Protein AF-A0A662PL67-F1 (afdb_monomer_lite)

Structure (mmCIF, N/CA/C/O backbone):
data_AF-A0A662PL67-F1
#
_entry.id   AF-A0A662PL67-F1
#
loop_
_atom_site.group_PDB
_atom_site.id
_atom_site.type_symbol
_atom_site.label_atom_id
_atom_site.label_alt_id
_atom_site.label_comp_id
_atom_site.label_asym_id
_atom_site.label_entity_id
_atom_site.label_seq_id
_atom_site.pdbx_PDB_ins_code
_atom_site.Cartn_x
_atom_site.Cartn_y
_atom_site.Cartn_z
_atom_site.occupancy
_atom_site.B_iso_or_equiv
_atom_site.auth_seq_id
_atom_site.auth_comp_id
_atom_site.auth_asym_id
_atom_site.auth_atom_id
_atom_site.pdbx_PDB_model_num
ATOM 1 N N . MET A 1 1 ? -6.472 9.499 20.241 1.00 66.25 1 MET A N 1
ATOM 2 C CA . MET A 1 1 ? -5.238 10.099 19.679 1.00 66.25 1 MET A CA 1
ATOM 3 C C . MET A 1 1 ? -4.623 9.192 18.612 1.00 66.25 1 MET A C 1
ATOM 5 O O . MET A 1 1 ? -4.280 9.674 17.541 1.00 66.25 1 MET A O 1
ATOM 9 N N . GLU A 1 2 ? -4.610 7.880 18.849 1.00 76.44 2 GLU A N 1
ATOM 10 C CA . GLU A 1 2 ? -4.045 6.852 17.957 1.00 76.44 2 GLU A CA 1
ATOM 11 C C . GLU A 1 2 ? -4.639 6.817 16.542 1.00 76.44 2 GLU A C 1
ATOM 13 O O . GLU A 1 2 ? -3.891 6.688 15.585 1.00 76.44 2 GLU A O 1
ATOM 18 N N . LYS A 1 3 ? -5.949 7.042 16.370 1.00 76.88 3 LYS A N 1
ATOM 19 C CA . LYS A 1 3 ? -6.588 7.119 15.036 1.00 76.88 3 LYS A CA 1
ATOM 20 C C . LYS A 1 3 ? -5.971 8.176 14.125 1.00 76.88 3 LYS A C 1
ATOM 22 O O . LYS A 1 3 ? -5.783 7.944 12.937 1.00 76.88 3 LYS A O 1
ATOM 27 N N . LYS A 1 4 ? -5.706 9.364 14.684 1.00 84.38 4 LYS A N 1
ATOM 28 C CA . LYS A 1 4 ? -5.145 10.484 13.923 1.00 84.38 4 LYS A CA 1
ATOM 29 C C . LYS A 1 4 ? -3.725 10.145 13.488 1.00 84.38 4 LYS A C 1
ATOM 31 O O . LYS A 1 4 ? -3.402 10.348 12.331 1.00 84.38 4 LYS A O 1
ATOM 36 N N . LEU A 1 5 ? -2.935 9.546 14.383 1.00 86.00 5 LEU A N 1
ATOM 37 C CA . LEU A 1 5 ? -1.607 9.021 14.061 1.00 86.00 5 LEU A CA 1
ATOM 38 C C . LEU A 1 5 ? -1.670 7.942 12.972 1.00 86.00 5 LEU A C 1
ATOM 40 O O . LEU A 1 5 ? -0.960 8.053 11.979 1.00 86.00 5 LEU A O 1
ATOM 44 N N . ALA A 1 6 ? -2.558 6.954 13.118 1.00 86.69 6 ALA A N 1
ATOM 45 C CA . ALA A 1 6 ? -2.761 5.880 12.148 1.00 86.69 6 ALA A CA 1
ATOM 46 C C . ALA A 1 6 ? -3.071 6.417 10.742 1.00 86.69 6 ALA A C 1
ATOM 48 O O . ALA A 1 6 ? -2.416 6.047 9.767 1.00 86.69 6 ALA A O 1
ATOM 49 N N . ALA A 1 7 ? -4.026 7.345 10.652 1.00 87.00 7 ALA A N 1
ATOM 50 C CA . ALA A 1 7 ? -4.392 7.981 9.396 1.00 87.00 7 ALA A CA 1
ATOM 51 C C . ALA A 1 7 ? -3.258 8.845 8.827 1.00 87.00 7 ALA A C 1
ATOM 53 O O . ALA A 1 7 ? -2.993 8.778 7.632 1.00 87.00 7 ALA A O 1
ATOM 54 N N . SER A 1 8 ? -2.551 9.619 9.658 1.00 88.56 8 SER A N 1
ATOM 55 C CA . SER A 1 8 ? -1.405 10.417 9.208 1.00 88.56 8 SER A CA 1
ATOM 56 C C . SER A 1 8 ? -0.307 9.545 8.603 1.00 88.56 8 SER A C 1
ATOM 58 O O . SER A 1 8 ? 0.170 9.847 7.512 1.00 88.56 8 SER A O 1
ATOM 60 N N . PHE A 1 9 ? 0.058 8.442 9.260 1.00 88.00 9 PHE A N 1
ATOM 61 C CA . PHE A 1 9 ? 1.055 7.508 8.738 1.00 88.00 9 PHE A CA 1
ATOM 62 C C . PHE A 1 9 ? 0.630 6.884 7.408 1.00 88.00 9 PHE A C 1
ATOM 64 O O . PHE A 1 9 ? 1.423 6.831 6.469 1.00 88.00 9 PHE A O 1
ATOM 71 N N . SER A 1 10 ? -0.636 6.483 7.298 1.00 90.25 10 SER A N 1
ATOM 72 C CA . SER A 1 10 ? -1.172 5.898 6.071 1.00 90.25 10 SER A CA 1
ATOM 73 C C . SER A 1 10 ? -1.278 6.909 4.920 1.00 90.25 10 SER A C 1
ATOM 75 O O . SER A 1 10 ? -0.960 6.570 3.784 1.00 90.25 10 SER A O 1
ATOM 77 N N . ILE A 1 11 ? -1.605 8.178 5.191 1.00 89.00 11 ILE A N 1
ATOM 78 C CA . ILE A 1 11 ? -1.575 9.238 4.167 1.00 89.00 11 ILE A CA 1
ATOM 79 C C . ILE A 1 11 ? -0.149 9.449 3.650 1.00 89.00 11 ILE A C 1
ATOM 81 O O . ILE A 1 11 ? 0.054 9.522 2.439 1.00 89.00 11 ILE A O 1
ATOM 85 N N . ILE A 1 12 ? 0.846 9.521 4.542 1.00 90.06 12 ILE A N 1
ATOM 86 C CA . ILE A 1 12 ? 2.250 9.690 4.135 1.00 90.06 12 ILE A CA 1
ATOM 87 C C . ILE A 1 12 ? 2.710 8.479 3.307 1.00 90.06 12 ILE A C 1
ATOM 89 O O . ILE A 1 12 ? 3.327 8.664 2.257 1.00 90.06 12 ILE A O 1
ATOM 93 N N . SER A 1 13 ? 2.361 7.259 3.733 1.00 91.06 13 SER A N 1
ATOM 94 C CA . SER A 1 13 ? 2.595 6.020 2.974 1.00 91.06 13 SER A CA 1
ATOM 95 C C . SER A 1 13 ? 2.007 6.092 1.566 1.00 91.06 13 SER A C 1
ATOM 97 O O . SER A 1 13 ? 2.716 5.892 0.575 1.00 91.06 13 SER A O 1
ATOM 99 N N . GLY A 1 14 ? 0.725 6.442 1.457 1.00 87.19 14 GLY A N 1
ATOM 100 C CA . GLY A 1 14 ? 0.040 6.517 0.176 1.00 87.19 14 GLY A CA 1
ATOM 101 C C . GLY A 1 14 ? 0.653 7.558 -0.760 1.00 87.19 14 GLY A C 1
ATOM 102 O O . GLY A 1 14 ? 0.909 7.255 -1.924 1.00 87.19 14 GLY A O 1
ATOM 103 N N . VAL A 1 15 ? 0.994 8.748 -0.251 1.00 89.25 15 VAL A N 1
ATOM 104 C CA . VAL A 1 15 ? 1.670 9.795 -1.040 1.00 89.25 15 VAL A CA 1
ATOM 105 C C . VAL A 1 15 ? 3.032 9.319 -1.546 1.00 89.25 15 VAL A C 1
ATOM 107 O O . VAL A 1 15 ? 3.324 9.468 -2.731 1.00 89.25 15 VAL A O 1
ATOM 110 N N . LEU A 1 16 ? 3.853 8.703 -0.691 1.00 88.00 16 LEU A N 1
ATOM 111 C CA . LEU A 1 16 ? 5.148 8.152 -1.106 1.00 88.00 16 LEU A CA 1
ATOM 112 C C . LEU A 1 16 ? 4.987 7.058 -2.167 1.00 88.00 16 LEU A C 1
ATOM 114 O O . LEU A 1 16 ? 5.749 7.009 -3.131 1.00 88.00 16 LEU A O 1
ATOM 118 N N . THR A 1 17 ? 3.972 6.208 -2.028 1.00 89.00 17 THR A N 1
ATOM 119 C CA . THR A 1 17 ? 3.671 5.146 -2.994 1.00 89.00 17 THR A CA 1
ATOM 120 C C . THR A 1 17 ? 3.273 5.726 -4.356 1.00 89.00 17 THR A C 1
ATOM 122 O O . THR A 1 17 ? 3.744 5.254 -5.393 1.00 89.00 17 THR A O 1
ATOM 125 N N . ILE A 1 18 ? 2.483 6.803 -4.370 1.00 87.81 18 ILE A N 1
ATOM 126 C CA . ILE A 1 18 ? 2.117 7.525 -5.595 1.00 87.81 18 ILE A CA 1
ATOM 127 C C . ILE A 1 18 ? 3.351 8.177 -6.232 1.00 87.81 18 ILE A C 1
ATOM 129 O O . ILE A 1 18 ? 3.563 8.032 -7.437 1.00 87.81 18 ILE A O 1
ATOM 133 N N . LEU A 1 19 ? 4.207 8.836 -5.450 1.00 86.62 19 LEU A N 1
ATOM 134 C CA . LEU A 1 19 ? 5.455 9.420 -5.960 1.00 86.62 19 LEU A CA 1
ATOM 135 C C . LEU A 1 19 ? 6.386 8.352 -6.557 1.00 86.62 19 LEU A C 1
ATOM 137 O O . LEU A 1 19 ? 6.982 8.564 -7.617 1.00 86.62 19 LEU A O 1
ATOM 141 N N . ASN A 1 20 ? 6.457 7.173 -5.931 1.00 85.50 20 ASN A N 1
ATOM 142 C CA . ASN A 1 20 ? 7.177 6.034 -6.494 1.00 85.50 20 ASN A CA 1
ATOM 143 C C . ASN A 1 20 ? 6.565 5.611 -7.836 1.00 85.50 20 ASN A C 1
ATOM 145 O O . ASN A 1 20 ? 7.306 5.451 -8.801 1.00 85.50 20 ASN A O 1
ATOM 149 N N . SER A 1 21 ? 5.233 5.505 -7.938 1.00 83.94 21 SER A N 1
ATOM 150 C CA . SER A 1 21 ? 4.546 5.147 -9.192 1.00 83.94 21 SER A CA 1
ATOM 151 C C . SER A 1 21 ? 4.874 6.096 -10.350 1.00 83.94 21 SER A C 1
ATOM 153 O O . SER A 1 21 ? 5.099 5.649 -11.473 1.00 83.94 21 SER A O 1
ATOM 155 N N . TRP A 1 22 ? 4.991 7.397 -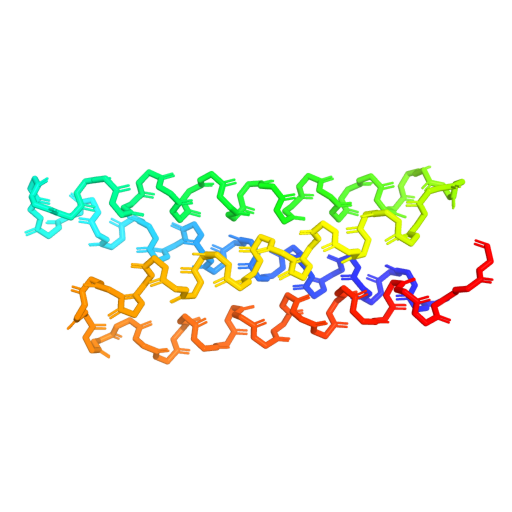10.068 1.00 82.81 22 TRP A N 1
ATOM 156 C CA . TRP A 1 22 ? 5.366 8.402 -11.062 1.00 82.81 22 TRP A CA 1
ATOM 157 C C . TRP A 1 22 ? 6.753 8.141 -11.652 1.00 82.81 22 TRP A C 1
ATOM 159 O O . TRP A 1 22 ? 6.947 8.209 -12.865 1.00 82.81 22 TRP A O 1
ATOM 169 N N . SER A 1 23 ? 7.706 7.770 -10.799 1.00 80.62 23 SER A N 1
ATOM 170 C CA . SER A 1 23 ? 9.070 7.448 -11.224 1.00 80.62 23 SER A CA 1
ATOM 171 C C . SER A 1 23 ? 9.106 6.229 -12.160 1.00 80.62 23 SER A C 1
ATOM 173 O O . SER A 1 23 ? 9.880 6.206 -13.115 1.00 80.62 23 SER A O 1
ATOM 175 N N . PHE A 1 24 ? 8.213 5.253 -11.958 1.00 78.62 24 PHE A N 1
ATOM 176 C CA . PHE A 1 24 ? 8.062 4.113 -12.871 1.00 78.62 24 PHE A CA 1
ATOM 177 C C . PHE A 1 24 ? 7.423 4.479 -14.207 1.00 78.62 24 PHE A C 1
ATOM 179 O O . PHE A 1 24 ? 7.853 3.958 -15.237 1.00 78.62 24 PHE A O 1
ATOM 186 N N . PHE A 1 25 ? 6.434 5.381 -14.220 1.00 80.31 25 PHE A N 1
ATOM 187 C CA . PHE A 1 25 ? 5.841 5.863 -15.472 1.00 80.31 25 PHE A CA 1
ATOM 188 C C . PHE A 1 25 ? 6.879 6.526 -16.385 1.00 80.31 25 PHE A C 1
ATOM 190 O O . PHE A 1 25 ? 6.765 6.434 -17.605 1.00 80.31 25 PHE A O 1
ATOM 197 N N . GLN A 1 26 ? 7.906 7.153 -15.809 1.00 74.69 26 GLN A N 1
ATOM 198 C CA . GLN A 1 26 ? 8.972 7.803 -16.570 1.00 74.69 26 GLN A CA 1
ATOM 199 C C . GLN A 1 26 ? 10.006 6.828 -17.159 1.00 74.69 26 GLN A C 1
ATOM 201 O O . GLN A 1 26 ? 10.715 7.208 -18.087 1.00 74.69 26 GLN A O 1
ATOM 206 N N . GLN A 1 27 ? 10.121 5.595 -16.647 1.00 69.75 27 GLN A N 1
ATOM 207 C CA . GLN A 1 27 ? 11.256 4.721 -16.971 1.00 69.75 27 GLN A CA 1
ATOM 208 C C . GLN A 1 27 ? 11.080 3.823 -18.198 1.00 69.75 27 GLN A C 1
ATOM 210 O O . GLN A 1 27 ? 12.083 3.569 -18.857 1.00 69.75 27 GLN A O 1
ATOM 215 N N . SER A 1 28 ? 9.874 3.329 -18.518 1.00 65.19 28 SER A N 1
ATOM 216 C CA . SER A 1 28 ? 9.553 2.569 -19.751 1.00 65.19 28 SER A CA 1
ATOM 217 C C . SER A 1 28 ? 8.155 1.932 -19.656 1.00 65.19 28 SER A C 1
ATOM 219 O O . SER A 1 28 ? 7.639 1.704 -18.560 1.00 65.19 28 SER A O 1
ATOM 221 N N . SER A 1 29 ? 7.570 1.542 -20.796 1.00 63.97 29 SER A N 1
ATOM 222 C CA . SER A 1 29 ? 6.326 0.758 -20.888 1.00 63.97 29 SER A CA 1
ATOM 223 C C . SER A 1 29 ? 6.369 -0.575 -20.126 1.00 63.97 29 SER A C 1
ATOM 225 O O . SER A 1 29 ? 5.330 -1.033 -19.656 1.00 63.97 29 SER A O 1
ATOM 227 N N . PHE A 1 30 ? 7.551 -1.173 -19.927 1.00 66.56 30 PHE A N 1
ATOM 228 C CA . PHE A 1 30 ? 7.706 -2.414 -19.150 1.00 66.56 30 PHE A CA 1
ATOM 229 C C . PHE A 1 30 ? 7.300 -2.252 -17.673 1.00 66.56 30 PHE A C 1
ATOM 231 O O . PHE A 1 30 ? 6.818 -3.195 -17.048 1.00 66.56 30 PHE A O 1
ATOM 238 N N . HIS A 1 31 ? 7.433 -1.045 -17.118 1.00 75.50 31 HIS A N 1
ATOM 239 C CA . HIS A 1 31 ? 7.085 -0.748 -15.728 1.00 75.50 31 HIS A CA 1
ATOM 240 C C . HIS A 1 31 ? 5.673 -0.179 -15.555 1.00 75.50 31 HIS A C 1
ATOM 242 O O . HIS A 1 31 ? 5.238 0.042 -14.425 1.00 75.50 31 HIS A O 1
ATOM 248 N N . PHE A 1 32 ? 4.937 0.018 -16.651 1.00 78.88 32 PHE A N 1
ATOM 249 C CA . PHE A 1 32 ? 3.616 0.644 -16.642 1.00 78.88 32 PHE A CA 1
ATOM 250 C C . PHE A 1 32 ? 2.630 -0.094 -15.728 1.00 78.88 32 PHE A C 1
ATOM 252 O O . PHE A 1 32 ? 1.980 0.517 -14.885 1.00 78.88 32 PHE A O 1
ATOM 259 N N . THR A 1 33 ? 2.581 -1.424 -15.821 1.00 83.81 33 THR A N 1
ATOM 260 C CA . THR A 1 33 ? 1.694 -2.246 -14.988 1.00 83.81 33 THR A CA 1
ATOM 261 C C . THR A 1 33 ? 2.020 -2.108 -13.497 1.00 83.81 33 THR A C 1
ATOM 263 O O . THR A 1 33 ? 1.117 -1.978 -12.674 1.00 83.81 33 THR A O 1
ATOM 266 N N . VAL A 1 34 ? 3.309 -2.076 -13.138 1.00 83.19 34 VAL A N 1
ATOM 267 C CA . VAL A 1 34 ? 3.749 -1.865 -11.748 1.00 83.19 34 VAL A CA 1
ATOM 268 C C . VAL A 1 34 ? 3.364 -0.468 -11.264 1.00 83.19 34 VAL A C 1
ATOM 270 O O . VAL A 1 34 ? 2.867 -0.323 -10.149 1.00 83.19 34 VAL A O 1
ATOM 273 N N . ALA A 1 35 ? 3.547 0.553 -12.104 1.00 84.94 35 ALA A N 1
ATOM 274 C CA . ALA A 1 35 ? 3.169 1.925 -11.789 1.00 84.94 35 ALA A CA 1
ATOM 275 C C . ALA A 1 35 ? 1.663 2.039 -11.501 1.00 84.94 35 ALA A C 1
ATOM 277 O O . ALA A 1 35 ? 1.269 2.625 -10.495 1.00 84.94 35 ALA A O 1
ATOM 278 N N . CYS A 1 36 ? 0.818 1.406 -12.320 1.00 84.69 36 CYS A N 1
ATOM 279 C CA . CYS A 1 36 ? -0.625 1.356 -12.088 1.00 84.69 36 CYS A CA 1
ATOM 280 C C . CYS A 1 36 ? -0.983 0.682 -10.755 1.00 84.69 36 CYS A C 1
ATOM 282 O O . CYS A 1 36 ? -1.830 1.200 -10.027 1.00 84.69 36 CYS A O 1
ATOM 284 N N . TYR A 1 37 ? -0.327 -0.430 -10.402 1.00 86.50 37 TYR A N 1
ATOM 285 C CA . TYR A 1 37 ? -0.550 -1.088 -9.111 1.00 86.50 37 TYR A CA 1
ATOM 286 C C . TYR A 1 37 ? -0.145 -0.201 -7.932 1.00 86.50 37 TYR A C 1
ATOM 288 O O . TYR A 1 37 ? -0.917 -0.048 -6.989 1.00 86.50 37 TYR A O 1
ATOM 296 N N . LEU A 1 38 ? 1.024 0.440 -7.997 1.00 85.94 38 LEU A N 1
ATOM 297 C CA . LEU A 1 38 ? 1.481 1.364 -6.957 1.00 85.94 38 LEU A CA 1
ATOM 298 C C . LEU A 1 38 ? 0.525 2.550 -6.792 1.00 85.94 38 LEU A C 1
ATOM 300 O O . LEU A 1 38 ? 0.172 2.905 -5.670 1.00 85.94 38 LEU A O 1
ATOM 304 N N . LEU A 1 39 ? 0.051 3.124 -7.898 1.00 87.25 39 LEU A N 1
ATOM 305 C CA . LEU A 1 39 ? -0.921 4.213 -7.873 1.00 87.25 39 LEU A CA 1
ATOM 306 C C . LEU A 1 39 ? -2.237 3.774 -7.213 1.00 87.25 39 LEU A C 1
ATOM 308 O O . LEU A 1 39 ? -2.777 4.492 -6.369 1.00 87.25 39 LEU A O 1
ATOM 312 N N . ALA A 1 40 ? -2.736 2.586 -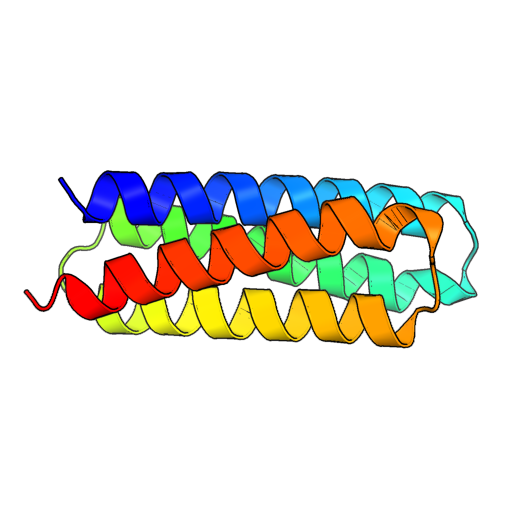7.564 1.00 88.81 40 ALA A N 1
ATOM 313 C CA . ALA A 1 40 ? -3.960 2.032 -6.996 1.00 88.81 40 ALA A CA 1
ATOM 314 C C . ALA A 1 40 ? -3.823 1.770 -5.489 1.00 88.81 40 ALA A C 1
ATOM 316 O O . ALA A 1 40 ? -4.679 2.196 -4.713 1.00 88.81 40 ALA A O 1
ATOM 317 N N . PHE A 1 41 ? -2.737 1.127 -5.055 1.00 89.06 41 PHE A N 1
ATOM 318 C CA . PHE A 1 41 ? -2.514 0.827 -3.640 1.00 89.06 41 PHE A CA 1
ATOM 319 C C . PHE A 1 41 ? -2.235 2.079 -2.807 1.00 89.06 41 PHE A C 1
ATOM 321 O O . PHE A 1 41 ? -2.792 2.209 -1.721 1.00 89.06 41 PHE A O 1
ATOM 328 N N . GLY A 1 42 ? -1.463 3.036 -3.329 1.00 84.69 42 GLY A N 1
ATOM 329 C CA . GLY A 1 42 ? -1.250 4.320 -2.660 1.00 84.69 42 GLY A CA 1
ATOM 330 C C . GLY A 1 42 ? -2.549 5.117 -2.495 1.00 84.69 42 GLY A C 1
ATOM 331 O O . GLY A 1 42 ? -2.792 5.710 -1.446 1.00 84.69 42 GLY A O 1
ATOM 332 N N . SER A 1 43 ? -3.430 5.071 -3.498 1.00 86.38 43 SER A N 1
ATOM 333 C CA . SER A 1 43 ? -4.758 5.696 -3.424 1.00 86.38 43 SER A CA 1
ATOM 334 C C . SER A 1 43 ? -5.675 4.988 -2.421 1.00 86.38 43 SER A C 1
ATOM 336 O O . SER A 1 43 ? -6.410 5.652 -1.690 1.00 86.38 43 SER A O 1
ATOM 338 N N . LEU A 1 44 ? -5.615 3.653 -2.352 1.00 88.38 44 LEU A N 1
ATOM 339 C CA . LEU A 1 44 ? -6.339 2.853 -1.360 1.00 88.38 44 LEU A CA 1
ATOM 340 C C . LEU A 1 44 ? -5.882 3.157 0.068 1.00 88.38 44 LEU A C 1
ATOM 342 O O . LEU A 1 44 ? -6.739 3.282 0.936 1.00 88.38 44 LEU A O 1
ATOM 346 N N . ASP A 1 45 ? -4.579 3.336 0.300 1.00 88.69 45 ASP A N 1
ATOM 347 C CA . ASP A 1 45 ? -4.030 3.759 1.595 1.00 88.69 45 ASP A CA 1
ATOM 348 C C . ASP A 1 45 ? -4.637 5.099 2.037 1.00 88.69 45 ASP A C 1
ATOM 350 O O . ASP A 1 45 ? -5.206 5.205 3.124 1.00 88.69 45 ASP A O 1
ATOM 354 N N . ILE A 1 46 ? -4.609 6.113 1.165 1.00 87.12 46 ILE A N 1
ATOM 355 C CA . ILE A 1 46 ? -5.166 7.443 1.467 1.00 87.12 46 ILE A CA 1
ATOM 356 C C . ILE A 1 46 ? -6.677 7.363 1.714 1.00 87.12 46 ILE A C 1
ATOM 358 O O . ILE A 1 46 ? -7.190 7.974 2.655 1.00 87.12 46 ILE A O 1
ATOM 362 N N . LEU A 1 47 ? -7.399 6.605 0.887 1.00 89.12 47 LEU A N 1
ATOM 363 C CA . LEU A 1 47 ? -8.843 6.445 1.019 1.00 89.12 47 LEU A CA 1
ATOM 364 C C . LEU A 1 47 ? -9.206 5.726 2.324 1.00 89.12 47 LEU A C 1
ATOM 366 O O . LEU A 1 47 ? -10.095 6.173 3.050 1.00 89.12 47 LEU A O 1
ATOM 370 N N . ALA A 1 48 ? -8.496 4.646 2.654 1.00 87.56 48 ALA A N 1
ATOM 371 C CA . ALA A 1 48 ? -8.676 3.913 3.898 1.00 87.56 48 ALA A CA 1
ATOM 372 C C . ALA A 1 48 ? -8.378 4.806 5.107 1.00 87.56 48 ALA A C 1
ATOM 374 O O . ALA A 1 48 ? -9.167 4.822 6.049 1.00 87.56 48 ALA A O 1
ATOM 375 N N . ALA A 1 49 ? -7.315 5.614 5.057 1.00 86.94 4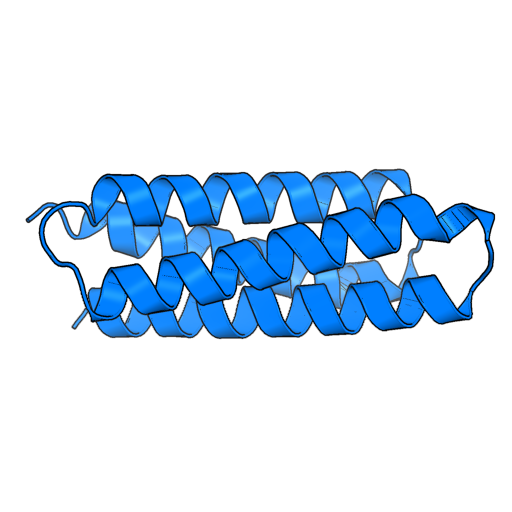9 ALA A N 1
ATOM 376 C CA . ALA A 1 49 ? -6.992 6.593 6.090 1.00 86.94 49 ALA A CA 1
ATOM 377 C C . ALA A 1 49 ? -8.095 7.649 6.271 1.00 86.94 49 ALA A C 1
ATOM 379 O O . ALA A 1 49 ? -8.460 7.974 7.403 1.00 86.94 49 ALA A O 1
ATOM 380 N N . ALA A 1 50 ? -8.669 8.157 5.177 1.00 87.12 50 ALA A N 1
ATOM 381 C CA . ALA A 1 50 ? -9.787 9.096 5.231 1.00 87.12 50 ALA A CA 1
ATOM 382 C C . ALA A 1 50 ? -11.021 8.460 5.893 1.00 87.12 50 ALA A C 1
ATOM 384 O O . ALA A 1 50 ? -11.614 9.044 6.802 1.00 87.12 50 ALA A O 1
ATOM 385 N N . PHE A 1 51 ? -11.369 7.227 5.516 1.00 85.31 51 PHE A N 1
ATOM 386 C CA . PHE A 1 51 ? -12.459 6.499 6.166 1.00 85.31 51 PHE A CA 1
ATOM 387 C C . PHE A 1 51 ? -12.164 6.151 7.625 1.00 85.31 51 PHE A C 1
ATOM 389 O O . PHE A 1 51 ? -13.086 6.112 8.430 1.00 85.31 51 PHE A O 1
ATOM 396 N N . LEU A 1 52 ? -10.908 5.951 8.003 1.00 85.19 52 LEU A N 1
ATOM 397 C CA . LEU A 1 52 ? -10.498 5.724 9.390 1.00 85.19 52 LEU A CA 1
ATOM 398 C C . LEU A 1 52 ? -10.721 6.976 10.258 1.00 85.19 52 LEU A C 1
ATOM 400 O O . LEU A 1 52 ? -11.081 6.859 11.431 1.00 85.19 52 LEU A O 1
ATOM 404 N N . LEU A 1 53 ? -10.567 8.170 9.671 1.00 84.06 53 LEU A N 1
ATOM 405 C CA . LEU A 1 53 ? -10.862 9.451 10.321 1.00 84.06 53 LEU A CA 1
ATOM 406 C C . LEU A 1 53 ? -12.365 9.744 10.427 1.00 84.06 53 LEU A C 1
ATOM 408 O O . LEU A 1 53 ? -12.781 10.382 11.392 1.00 84.06 53 LEU A O 1
ATOM 412 N N . ILE A 1 54 ? -13.165 9.302 9.453 1.00 84.12 54 ILE A N 1
ATOM 413 C CA . ILE A 1 54 ? -14.594 9.648 9.345 1.00 84.12 54 ILE A CA 1
ATOM 414 C C . ILE A 1 54 ? -15.501 8.563 9.953 1.00 84.12 54 ILE A C 1
ATOM 416 O O . ILE A 1 54 ? -16.492 8.866 10.615 1.00 84.12 54 ILE A O 1
ATOM 420 N N . CYS A 1 55 ? -15.189 7.286 9.732 1.00 76.56 55 CYS A N 1
ATOM 421 C CA . CYS A 1 55 ? -16.031 6.145 10.082 1.00 76.56 55 CYS A CA 1
ATOM 422 C C . CYS A 1 55 ? -15.434 5.323 11.226 1.00 76.56 55 CYS A C 1
ATOM 424 O O . CYS A 1 55 ? -14.624 4.416 11.031 1.00 76.56 55 CYS A O 1
ATOM 426 N N . GLU A 1 56 ? -15.939 5.553 12.437 1.00 68.69 56 GLU A N 1
ATOM 427 C CA . GLU A 1 56 ? -15.436 4.859 13.622 1.00 68.69 56 GLU A CA 1
ATOM 428 C C . GLU A 1 56 ? -15.775 3.365 13.671 1.00 68.69 56 GLU A C 1
ATOM 430 O O . GLU A 1 56 ? -14.997 2.590 14.218 1.00 68.69 56 GLU A O 1
ATOM 435 N N . ARG A 1 57 ? -16.905 2.955 13.083 1.00 71.94 57 ARG A N 1
ATOM 436 C CA . ARG A 1 57 ? -17.508 1.625 13.292 1.00 71.94 57 ARG A CA 1
ATOM 437 C C . ARG A 1 57 ? -16.719 0.457 12.689 1.00 71.94 57 ARG A C 1
ATOM 439 O O . ARG A 1 57 ? -16.995 -0.693 13.007 1.00 71.94 57 ARG A O 1
ATOM 446 N N . ARG A 1 58 ? -15.790 0.724 11.766 1.00 80.44 58 ARG A N 1
ATOM 447 C CA . ARG A 1 58 ? -15.046 -0.307 11.016 1.00 80.44 58 ARG A CA 1
ATOM 448 C C . ARG A 1 58 ? -13.538 -0.053 11.002 1.00 80.44 58 ARG A C 1
ATOM 450 O O . ARG A 1 58 ? -12.861 -0.383 10.036 1.00 80.44 58 ARG A O 1
ATOM 457 N N . ARG A 1 59 ? -12.991 0.518 12.077 1.00 80.38 59 ARG A N 1
ATOM 458 C CA . ARG A 1 59 ? -11.558 0.855 12.166 1.00 80.38 59 ARG A CA 1
ATOM 459 C C . ARG A 1 59 ? -10.619 -0.329 11.974 1.00 80.38 59 ARG A C 1
ATOM 461 O O . ARG A 1 59 ? 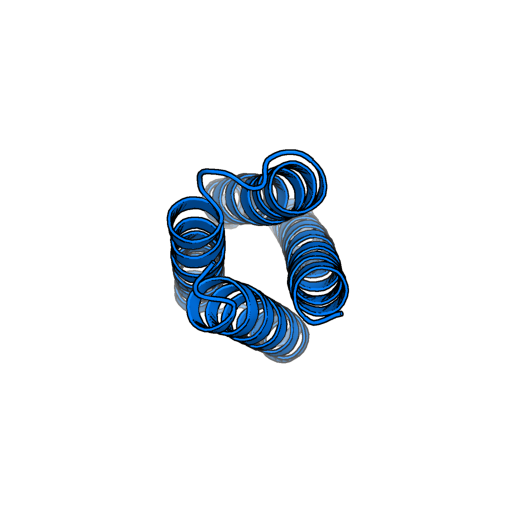-9.601 -0.186 11.304 1.00 80.38 59 ARG A O 1
ATOM 468 N N . ILE A 1 60 ? -10.994 -1.501 12.481 1.00 83.81 60 ILE A N 1
ATOM 469 C CA . ILE A 1 60 ? -10.217 -2.732 12.293 1.00 83.81 60 ILE A CA 1
ATOM 470 C C . ILE A 1 60 ? -10.144 -3.100 10.805 1.00 83.81 60 ILE A C 1
ATOM 472 O O . ILE A 1 60 ? -9.069 -3.392 10.293 1.00 83.81 60 ILE A O 1
ATOM 476 N N . TYR A 1 61 ? -11.268 -3.014 10.088 1.00 87.69 61 TYR A N 1
ATOM 477 C CA . TYR A 1 61 ? -11.316 -3.284 8.649 1.00 87.69 61 TYR A CA 1
ATOM 478 C C . TYR A 1 61 ? -10.438 -2.305 7.859 1.00 87.69 61 TYR A C 1
ATOM 480 O O . TYR A 1 61 ? -9.632 -2.736 7.042 1.00 87.69 61 TYR A O 1
ATOM 488 N N . TRP A 1 62 ? -10.538 -1.001 8.141 1.00 87.88 62 TRP A N 1
ATOM 489 C CA . TRP A 1 62 ? -9.712 0.009 7.470 1.00 87.88 62 TRP A CA 1
ATOM 490 C C . TRP A 1 62 ? -8.223 -0.144 7.803 1.00 87.88 62 TRP A C 1
ATOM 492 O O . TRP A 1 62 ? -7.387 -0.005 6.920 1.00 87.88 62 TRP A O 1
ATOM 502 N N . GLY A 1 63 ? -7.891 -0.509 9.044 1.00 87.00 63 GLY A N 1
ATOM 503 C CA . GLY A 1 63 ? -6.523 -0.826 9.454 1.00 87.00 63 GLY A CA 1
ATOM 504 C C . GLY A 1 63 ? -5.945 -2.028 8.713 1.00 87.00 63 GLY A C 1
ATOM 505 O O . GLY A 1 63 ? -4.849 -1.943 8.167 1.00 87.00 63 GLY A O 1
ATOM 506 N N . ALA A 1 64 ? -6.699 -3.128 8.635 1.00 89.00 64 ALA A N 1
ATOM 507 C CA . ALA A 1 64 ? -6.300 -4.313 7.878 1.00 89.00 64 ALA A CA 1
ATOM 508 C C . ALA A 1 64 ? -6.135 -4.009 6.381 1.00 89.00 64 ALA A C 1
ATOM 510 O O . ALA A 1 64 ? -5.199 -4.506 5.756 1.00 89.00 64 ALA A O 1
ATOM 511 N N . LEU A 1 65 ? -7.011 -3.165 5.824 1.00 91.25 65 LEU A N 1
ATOM 512 C CA . LEU A 1 65 ? -6.921 -2.733 4.434 1.00 91.25 65 LEU A CA 1
ATOM 513 C C . LEU A 1 65 ? -5.611 -1.984 4.170 1.00 91.25 65 LEU A C 1
ATOM 515 O O . LEU A 1 65 ? -4.925 -2.359 3.229 1.00 91.25 65 LEU A O 1
ATOM 519 N N . ILE A 1 66 ? -5.236 -1.026 5.031 1.00 91.88 66 ILE A N 1
ATOM 520 C CA . ILE A 1 66 ? -3.970 -0.271 4.934 1.00 91.88 66 ILE A CA 1
ATOM 521 C C . ILE A 1 66 ? -2.756 -1.212 4.949 1.00 91.88 66 ILE A C 1
ATOM 523 O O . ILE A 1 66 ? -1.830 -1.063 4.153 1.00 91.88 66 ILE A O 1
ATOM 527 N N . ILE A 1 67 ? -2.744 -2.214 5.837 1.00 90.38 67 ILE A N 1
ATOM 528 C CA . ILE A 1 67 ? -1.645 -3.193 5.886 1.00 90.38 67 ILE A CA 1
ATOM 529 C C . ILE A 1 67 ? -1.572 -3.974 4.572 1.00 90.38 67 ILE A C 1
ATOM 531 O O . ILE A 1 67 ? -0.493 -4.128 4.000 1.00 90.38 67 ILE A O 1
ATOM 535 N N . ALA A 1 68 ? -2.714 -4.462 4.085 1.00 90.62 68 ALA A N 1
ATOM 536 C CA . ALA A 1 68 ? -2.770 -5.249 2.862 1.00 90.62 68 ALA A CA 1
ATOM 537 C C . ALA A 1 68 ? -2.314 -4.442 1.634 1.00 90.62 68 ALA A C 1
ATOM 539 O O . ALA A 1 68 ? -1.491 -4.938 0.861 1.00 90.62 68 ALA A O 1
ATOM 540 N N . SER A 1 69 ? -2.785 -3.200 1.467 1.00 89.06 69 SER A N 1
ATOM 541 C CA . SER A 1 69 ? -2.349 -2.308 0.382 1.00 89.06 69 SER A CA 1
ATOM 542 C C . SER A 1 69 ? -0.863 -1.986 0.473 1.00 89.06 69 SER A C 1
ATOM 544 O O . SER A 1 69 ? -0.174 -2.055 -0.544 1.00 89.06 69 SER A O 1
ATOM 546 N N . SER A 1 70 ? -0.342 -1.729 1.674 1.00 88.50 70 SER A N 1
ATOM 547 C CA . SER A 1 70 ? 1.087 -1.469 1.888 1.00 88.50 70 SER A CA 1
ATOM 548 C C . SER A 1 70 ? 1.959 -2.656 1.462 1.00 88.50 70 SER A C 1
ATOM 550 O O . SER A 1 70 ? 2.937 -2.480 0.733 1.00 88.50 70 SER A O 1
ATOM 552 N N . ILE A 1 71 ? 1.591 -3.882 1.861 1.00 89.75 71 ILE A N 1
ATOM 553 C CA . ILE A 1 71 ? 2.306 -5.111 1.471 1.00 89.75 71 ILE A CA 1
ATOM 554 C C . ILE A 1 71 ? 2.269 -5.303 -0.047 1.00 89.75 71 ILE A C 1
ATOM 556 O O . ILE A 1 71 ? 3.300 -5.581 -0.660 1.00 89.75 71 ILE A O 1
ATOM 560 N N . LEU A 1 72 ? 1.098 -5.143 -0.666 1.00 90.12 72 LEU A N 1
ATOM 561 C CA . LEU A 1 72 ? 0.928 -5.317 -2.110 1.00 90.12 72 LEU A CA 1
ATOM 562 C C . LEU A 1 72 ? 1.700 -4.265 -2.919 1.00 90.12 72 LEU A C 1
ATOM 564 O O . LEU A 1 72 ? 2.298 -4.599 -3.947 1.00 90.12 72 LEU A O 1
ATOM 568 N N . ALA A 1 73 ? 1.744 -3.018 -2.446 1.00 88.38 73 ALA A N 1
ATOM 569 C CA . ALA A 1 73 ? 2.553 -1.961 -3.040 1.00 88.38 73 ALA A CA 1
ATOM 570 C C . ALA A 1 73 ? 4.047 -2.301 -2.973 1.00 88.38 73 ALA A C 1
ATOM 572 O O . ALA A 1 73 ? 4.740 -2.267 -3.991 1.00 88.38 73 ALA A O 1
ATOM 573 N N . PHE A 1 74 ? 4.534 -2.709 -1.799 1.00 87.81 74 PHE A N 1
ATOM 574 C CA . PHE A 1 74 ? 5.931 -3.100 -1.625 1.00 87.81 74 PHE A CA 1
ATOM 575 C C . PHE A 1 74 ? 6.306 -4.330 -2.461 1.00 87.81 74 PHE A C 1
ATOM 577 O O . PHE A 1 74 ? 7.384 -4.376 -3.048 1.00 87.81 74 PHE A O 1
ATOM 584 N N . LEU A 1 75 ? 5.414 -5.314 -2.582 1.00 89.00 75 LEU A N 1
ATOM 585 C CA . LEU A 1 75 ? 5.647 -6.483 -3.428 1.00 89.00 75 LEU A CA 1
ATOM 586 C C . LEU A 1 75 ? 5.712 -6.103 -4.914 1.00 89.00 75 LEU A C 1
ATOM 588 O O . LEU A 1 75 ? 6.619 -6.542 -5.622 1.00 89.00 75 LEU A O 1
ATOM 592 N N . SER A 1 76 ? 4.794 -5.245 -5.374 1.00 86.25 76 SER A N 1
ATOM 593 C CA . SER A 1 76 ? 4.801 -4.706 -6.744 1.00 86.25 76 SER A CA 1
ATOM 594 C C . SER A 1 76 ? 6.123 -3.997 -7.038 1.00 86.25 76 SER A C 1
ATOM 596 O O . SER A 1 76 ? 6.723 -4.183 -8.098 1.00 86.25 76 SER A O 1
ATOM 598 N N . PHE A 1 77 ? 6.621 -3.248 -6.054 1.00 85.12 77 PHE A N 1
ATOM 599 C CA . PHE A 1 77 ? 7.924 -2.612 -6.107 1.00 85.12 77 PHE A CA 1
ATOM 600 C C . PHE A 1 77 ? 9.081 -3.620 -6.166 1.00 85.12 77 PHE A C 1
ATOM 602 O O . PHE A 1 77 ? 9.933 -3.529 -7.047 1.00 85.12 77 PHE A O 1
ATOM 609 N N . ALA A 1 78 ? 9.120 -4.606 -5.270 1.00 84.31 78 ALA A N 1
ATOM 610 C CA . ALA A 1 78 ? 10.186 -5.605 -5.214 1.00 84.31 78 ALA A CA 1
ATOM 611 C C . ALA A 1 78 ? 10.315 -6.389 -6.533 1.00 84.31 78 ALA A C 1
ATOM 613 O O . ALA A 1 78 ? 11.423 -6.651 -7.004 1.00 84.31 78 ALA A O 1
ATOM 614 N N . LEU A 1 79 ? 9.184 -6.693 -7.176 1.00 83.31 79 LEU A N 1
ATOM 615 C CA . LEU A 1 79 ? 9.145 -7.366 -8.477 1.00 83.31 79 LEU A CA 1
ATOM 616 C C . LEU A 1 79 ? 9.706 -6.507 -9.619 1.00 83.31 79 LEU A C 1
ATOM 618 O O . LEU A 1 79 ? 10.207 -7.043 -10.605 1.00 83.31 79 LEU A O 1
ATOM 622 N N . SER A 1 80 ? 9.674 -5.183 -9.480 1.00 79.62 80 SER A N 1
ATOM 623 C CA . SER A 1 80 ? 10.123 -4.245 -10.511 1.00 79.62 80 SER A CA 1
ATOM 624 C C . SER A 1 80 ? 11.647 -4.063 -10.600 1.00 79.62 80 SER A C 1
ATOM 626 O O . SER A 1 80 ? 12.128 -3.447 -11.548 1.00 79.62 80 SER A O 1
ATOM 628 N N . ARG A 1 81 ? 12.414 -4.609 -9.639 1.00 74.69 81 ARG A N 1
ATOM 629 C CA . ARG A 1 81 ? 13.891 -4.538 -9.541 1.00 74.69 81 ARG A CA 1
ATOM 630 C C . ARG A 1 81 ? 14.504 -3.124 -9.531 1.00 74.69 81 ARG A C 1
ATOM 632 O O . ARG A 1 81 ? 15.715 -2.986 -9.696 1.00 74.69 81 ARG A O 1
ATOM 639 N N . THR A 1 82 ? 13.734 -2.064 -9.298 1.00 74.44 82 THR A N 1
ATOM 640 C CA . THR A 1 82 ? 14.270 -0.694 -9.259 1.00 74.44 82 THR A CA 1
ATOM 641 C C . THR A 1 82 ? 14.951 -0.389 -7.930 1.00 74.44 82 THR A C 1
ATOM 643 O O . THR A 1 82 ? 14.304 -0.117 -6.928 1.00 74.44 82 TH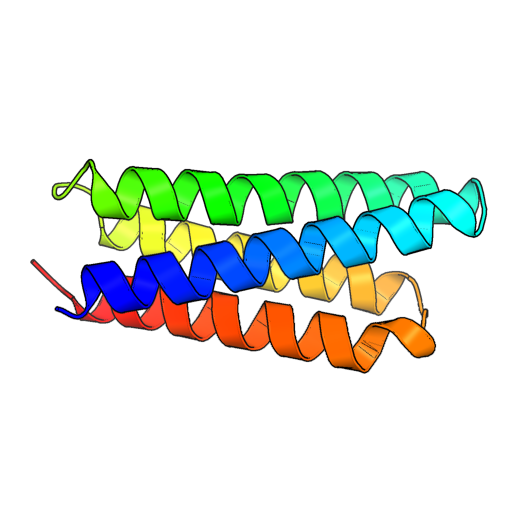R A O 1
ATOM 646 N N . THR A 1 83 ? 16.278 -0.385 -7.898 1.00 76.00 83 THR A N 1
ATOM 647 C CA . THR A 1 83 ? 17.043 -0.182 -6.653 1.00 76.00 83 THR A CA 1
ATOM 648 C C . THR A 1 83 ? 17.023 1.261 -6.140 1.00 76.00 83 THR A C 1
ATOM 650 O O . THR A 1 83 ? 17.060 1.487 -4.934 1.00 76.00 83 THR A O 1
ATOM 653 N N . HIS A 1 84 ? 16.910 2.245 -7.033 1.00 78.50 84 HIS A N 1
ATOM 654 C CA . HIS A 1 84 ? 16.948 3.675 -6.697 1.00 78.50 84 HIS A CA 1
ATOM 655 C C . HIS A 1 84 ? 15.715 4.158 -5.911 1.00 78.50 84 HIS A C 1
ATOM 657 O O . HIS A 1 84 ? 15.809 5.108 -5.140 1.00 78.50 84 HIS A O 1
ATOM 663 N N . LEU A 1 85 ? 14.578 3.476 -6.048 1.00 80.38 85 LEU A N 1
ATOM 664 C CA . LEU A 1 85 ? 13.341 3.779 -5.318 1.00 80.38 85 LEU A CA 1
ATOM 665 C C . LEU A 1 85 ? 13.143 2.870 -4.090 1.00 80.38 85 LEU A C 1
ATOM 667 O O . LEU A 1 85 ? 12.113 2.940 -3.425 1.00 80.38 85 LEU A O 1
ATOM 671 N N . LEU A 1 86 ? 14.114 2.005 -3.771 1.00 82.56 86 LEU A N 1
ATOM 672 C CA . LEU A 1 86 ? 13.967 1.012 -2.702 1.00 82.56 86 LEU A CA 1
ATOM 673 C C . LEU A 1 86 ? 13.826 1.666 -1.329 1.00 82.56 86 LEU A C 1
ATOM 675 O O . LEU A 1 86 ? 12.978 1.262 -0.539 1.00 82.56 86 LEU A O 1
ATOM 679 N N . MET A 1 87 ? 14.626 2.696 -1.057 1.00 84.38 87 MET A N 1
ATOM 680 C CA . MET A 1 87 ? 14.551 3.448 0.197 1.00 84.38 87 MET A CA 1
ATOM 681 C C . MET A 1 87 ? 13.192 4.139 0.386 1.00 84.38 87 MET A C 1
ATOM 683 O O . MET A 1 87 ? 12.550 3.882 1.406 1.00 84.38 87 MET A O 1
ATOM 687 N N . PRO A 1 88 ? 12.685 4.951 -0.565 1.00 82.75 88 PRO A N 1
ATOM 688 C CA . PRO A 1 88 ? 11.360 5.549 -0.414 1.00 82.75 88 PRO A CA 1
ATOM 689 C C . PRO A 1 88 ? 10.233 4.506 -0.379 1.00 82.75 88 PRO A C 1
ATOM 691 O O . PRO A 1 88 ? 9.263 4.700 0.351 1.00 82.75 88 PRO A O 1
ATOM 694 N N . ALA A 1 89 ? 10.353 3.384 -1.098 1.00 86.38 89 ALA A N 1
ATOM 695 C CA . ALA A 1 89 ? 9.384 2.288 -1.027 1.00 86.38 89 ALA A CA 1
ATOM 696 C C . ALA A 1 89 ? 9.356 1.600 0.349 1.00 86.38 89 ALA A C 1
ATOM 698 O O . ALA A 1 89 ? 8.276 1.323 0.868 1.00 86.38 89 ALA A O 1
ATOM 699 N N . LEU A 1 90 ? 10.517 1.366 0.970 1.00 86.75 90 LEU A N 1
ATOM 700 C CA . LEU A 1 90 ? 10.607 0.830 2.332 1.00 86.75 90 LEU A CA 1
ATOM 701 C C . LEU A 1 90 ? 9.990 1.788 3.353 1.00 86.75 90 LEU A C 1
ATOM 703 O O . LEU A 1 90 ? 9.241 1.352 4.222 1.00 86.75 90 LEU A O 1
ATOM 707 N N . ILE A 1 91 ? 10.270 3.090 3.237 1.00 87.56 91 ILE A N 1
ATOM 708 C CA . ILE A 1 91 ? 9.685 4.104 4.124 1.00 87.56 91 ILE A CA 1
ATOM 709 C C . ILE A 1 91 ? 8.158 4.100 3.994 1.00 87.56 91 ILE A C 1
ATOM 711 O O . ILE A 1 91 ? 7.472 4.038 5.013 1.00 87.56 91 ILE A O 1
ATOM 715 N N . ALA A 1 92 ? 7.628 4.109 2.765 1.00 88.81 92 ALA A N 1
ATOM 716 C CA . ALA A 1 92 ? 6.188 4.029 2.522 1.00 88.81 92 ALA A CA 1
ATOM 717 C C . ALA A 1 92 ? 5.583 2.778 3.175 1.00 88.81 92 ALA A C 1
ATOM 719 O O . ALA A 1 92 ? 4.674 2.887 3.993 1.00 88.81 92 ALA A O 1
ATOM 720 N N . PHE A 1 93 ? 6.172 1.609 2.906 1.00 90.88 93 PHE A N 1
ATOM 721 C CA . PHE A 1 93 ? 5.741 0.333 3.469 1.00 90.88 93 PHE A CA 1
ATOM 722 C C . PHE A 1 93 ? 5.679 0.350 5.001 1.00 90.88 93 PHE A C 1
ATOM 724 O O . PHE A 1 93 ? 4.653 -0.006 5.579 1.00 90.88 93 PHE A O 1
ATOM 731 N N . TYR A 1 94 ? 6.749 0.790 5.672 1.00 90.69 94 TYR A N 1
ATOM 732 C CA . TYR A 1 94 ? 6.778 0.827 7.133 1.00 90.69 94 TYR A CA 1
ATOM 733 C C . TYR A 1 94 ? 5.745 1.795 7.706 1.00 90.69 94 TYR A C 1
ATOM 735 O O . TYR A 1 94 ? 5.073 1.449 8.675 1.00 90.69 94 TYR A O 1
ATOM 743 N N . LEU A 1 95 ? 5.578 2.979 7.112 1.00 90.00 95 LEU A N 1
ATOM 744 C CA . LEU A 1 95 ? 4.572 3.942 7.563 1.00 90.00 95 LEU A CA 1
ATOM 745 C C . LEU A 1 95 ? 3.158 3.375 7.409 1.00 90.00 95 LEU A C 1
ATOM 747 O O . LEU A 1 95 ? 2.356 3.482 8.333 1.00 90.00 95 LEU A O 1
ATOM 751 N N . GLY A 1 96 ? 2.863 2.716 6.290 1.00 89.88 96 GLY A N 1
ATOM 752 C CA . GLY A 1 96 ? 1.573 2.078 6.063 1.00 89.88 96 GLY A CA 1
ATOM 753 C C . GLY A 1 96 ? 1.303 0.941 7.052 1.00 89.88 96 GLY A C 1
ATOM 754 O O . GLY A 1 96 ? 0.271 0.940 7.725 1.00 89.88 96 GLY A O 1
ATOM 755 N N . VAL A 1 97 ? 2.269 0.039 7.265 1.00 90.31 97 VAL A N 1
ATOM 756 C CA . VAL A 1 97 ? 2.159 -1.039 8.267 1.00 90.31 97 VAL A CA 1
ATOM 757 C C . VAL A 1 97 ? 1.966 -0.479 9.678 1.00 90.31 97 VAL A C 1
ATOM 759 O O . VAL A 1 97 ? 1.077 -0.937 10.393 1.00 90.31 97 VAL A O 1
ATOM 762 N N . ILE A 1 98 ? 2.742 0.532 10.081 1.00 90.19 98 ILE A N 1
ATOM 763 C CA . ILE A 1 98 ? 2.594 1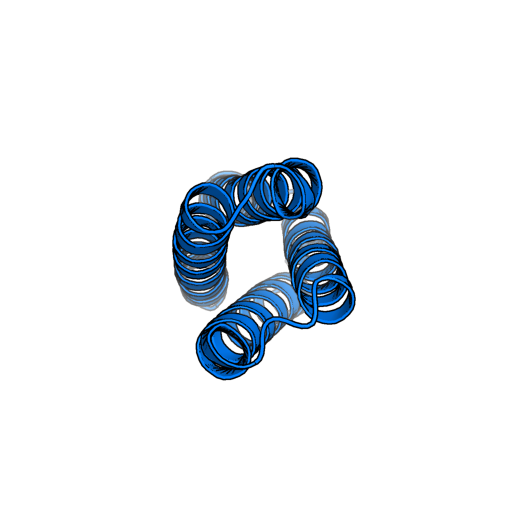.192 11.389 1.00 90.19 98 ILE A CA 1
ATOM 764 C C . ILE A 1 98 ? 1.201 1.819 11.512 1.00 90.19 98 ILE A C 1
ATOM 766 O O . ILE A 1 98 ? 0.525 1.615 12.520 1.00 90.19 98 ILE A O 1
ATOM 770 N N . GLY A 1 99 ? 0.743 2.540 10.485 1.00 87.56 99 GLY A N 1
ATOM 771 C CA . GLY A 1 99 ? -0.580 3.159 10.465 1.00 87.56 99 GLY A CA 1
ATOM 772 C C . GLY A 1 99 ? -1.706 2.134 10.600 1.00 87.56 99 GLY A C 1
ATOM 773 O O . GLY A 1 99 ? -2.605 2.291 11.428 1.00 87.56 99 GLY A O 1
ATOM 774 N N . GLY A 1 100 ? -1.621 1.036 9.854 1.00 87.25 100 GLY A N 1
ATOM 775 C CA . GLY A 1 100 ? -2.580 -0.058 9.929 1.00 87.25 100 GLY A CA 1
ATOM 776 C C . GLY A 1 100 ? -2.579 -0.768 11.287 1.00 87.25 100 GLY A C 1
ATOM 777 O O . GLY A 1 100 ? -3.646 -0.976 11.866 1.00 87.25 100 GLY A O 1
ATOM 778 N N . MET A 1 101 ? -1.404 -1.064 11.849 1.00 89.50 101 MET A N 1
ATOM 779 C CA . MET A 1 101 ? -1.271 -1.701 13.167 1.00 89.50 101 MET A CA 1
ATOM 780 C C . MET A 1 101 ? -1.801 -0.807 14.293 1.00 89.50 101 MET A C 1
ATOM 782 O O . MET A 1 101 ? -2.521 -1.292 15.161 1.00 89.50 101 MET A O 1
ATOM 786 N N . LEU A 1 102 ? -1.529 0.503 14.250 1.00 88.31 102 LEU A N 1
ATOM 787 C CA . LEU A 1 102 ? -2.107 1.472 15.189 1.00 88.31 102 LEU A CA 1
ATOM 788 C C . LEU A 1 102 ? -3.637 1.517 15.088 1.00 88.31 102 LEU A C 1
ATOM 790 O O . LEU A 1 102 ? -4.328 1.609 16.102 1.00 88.31 102 LEU A O 1
ATOM 794 N N . SER A 1 103 ? -4.186 1.416 13.876 1.00 84.75 103 SER A N 1
ATOM 795 C CA . SER A 1 103 ? -5.636 1.341 13.680 1.00 84.75 103 SER A CA 1
ATOM 796 C C . SER A 1 103 ? -6.242 0.078 14.287 1.00 84.75 103 SER A C 1
ATOM 798 O O . SER A 1 103 ? -7.259 0.159 14.979 1.00 84.75 103 SER A O 1
ATOM 800 N N . LEU A 1 104 ? -5.614 -1.077 14.046 1.00 86.94 104 LEU A N 1
ATOM 801 C CA . LEU A 1 104 ? -6.039 -2.371 14.584 1.00 86.94 104 LEU A CA 1
ATOM 802 C C . LEU A 1 104 ? -5.965 -2.395 16.113 1.00 86.94 104 LEU A C 1
ATOM 804 O O . LEU A 1 104 ? -6.920 -2.812 16.763 1.00 86.94 104 LEU A O 1
ATOM 808 N N . ALA A 1 105 ? -4.867 -1.891 16.680 1.00 85.00 105 ALA A N 1
ATOM 809 C CA . ALA A 1 105 ? -4.668 -1.797 18.122 1.00 85.00 105 ALA A CA 1
ATOM 810 C C . ALA A 1 105 ? -5.697 -0.877 18.800 1.00 85.00 105 ALA A C 1
ATOM 812 O O . ALA A 1 105 ? -6.048 -1.106 19.953 1.00 85.00 105 ALA A O 1
ATOM 813 N N . SER A 1 106 ? -6.238 0.115 18.078 1.00 79.31 106 SER A N 1
ATOM 814 C CA . SER A 1 106 ? -7.198 1.073 18.642 1.00 79.31 106 SER A CA 1
ATOM 815 C C . SER A 1 106 ? -8.560 0.478 19.039 1.00 79.31 106 SER A C 1
ATOM 817 O O . SER A 1 106 ? -9.344 1.192 19.667 1.00 79.31 106 SER A O 1
ATOM 819 N N . GLY A 1 107 ? -8.844 -0.786 18.673 1.00 61.28 107 GLY A N 1
ATOM 820 C CA . GLY A 1 107 ? -9.702 -1.750 19.391 1.00 61.28 107 GLY A CA 1
ATOM 821 C C . GLY A 1 107 ? -11.094 -1.341 19.903 1.00 61.28 107 GLY A C 1
ATOM 822 O O . GLY A 1 107 ? -11.660 -2.074 20.707 1.00 61.28 107 GLY A O 1
ATOM 823 N N . THR A 1 108 ? -11.646 -0.202 19.483 1.00 52.88 108 THR A N 1
ATOM 824 C CA . THR A 1 108 ? -12.933 0.356 19.940 1.00 52.88 108 THR A CA 1
ATOM 825 C C . THR A 1 108 ? -13.925 0.470 18.803 1.00 52.88 108 THR A C 1
ATOM 827 O O . THR A 1 108 ? -13.546 1.044 17.752 1.00 52.88 108 THR A O 1
#

Secondary structure (DSSP, 8-state):
-HHHHHHHHHHHHHHHHHHHHHHHHHH-GGGHHHHHHHHHHHHHHHHHHHHHHH-GGGHHHHHHHHHHHHHHHHHHHHHTT-STTHHHHHHHHHHHHHHHHHHHHT--

pLDDT: mean 83.89, std 7.15, range [52.88, 91.88]

Sequence (108 aa):
MEKKLAASFSIISGVLTILNSWSFFQQSSFHFTVACYLLAFGSLDILAAAFLLICERRRIYWGALIIASSILAFLSFALSRTTHLLMPALIAFYLGVIGGMLSLASGT

Radius of gyration: 13.5 Å; chains: 1; bounding box: 35×18×41 Å

Foldseek 3Di:
DLLLLLLVLLLLLLVLLLVVLVVQVVPDPVSPVLSVLSNVLSVLSNVLSVCSVVPVPCLLVSLVSLLVSLVSSLVSVVVVPDPVSNVSSVSSSVSSNSSSVSSNVVPD